Protein AF-A0A4S4FSI2-F1 (afdb_monomer)

Organism: NCBI:txid2565933

Mean predicted aligned error: 11.33 Å

Secondary structure (DSSP, 8-state):
------HHHHHHHHHHHHHHHHHHSHHHHHHHHHHTT-SEEEEEEETT-TTHHHHHHHHHHTTEEEEEEEEEEEEEE-TTS-EEEEEEEEEEEEE--GGGHHHHHHTTTGGGS--

Sequence (115 aa):
MGLFKSPEERDAAQSRKAEA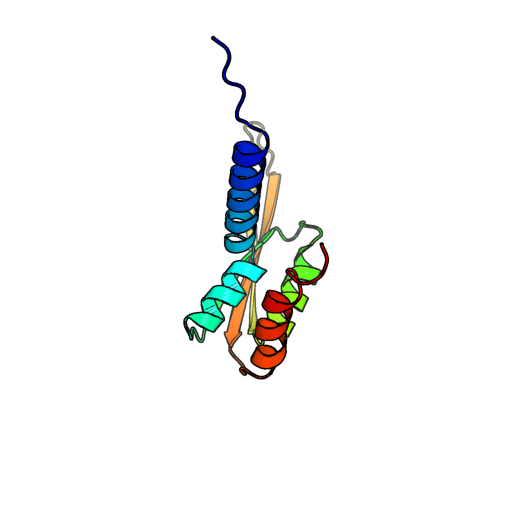RWAASPIGKATAAAREGRRLLELEFDRDAKDDAADLESIEALGWRVEFASYYFVPNHQSDNSISGATRARYLFRWTSGTGSKLAVETVTDVSSTI

Foldseek 3Di:
DDDDDDPVRVVVVVVVVVVVVCCVDLLVVLLVCVVVVHFKDKDKDFPPDPCVVVSQVSSVLQQKDFPDKDKDWDWDDDPPPDTDTTIMMMTMIGRHDCPSVVVVVVVVPPPPPDD

Radius of gyration: 18.97 Å; Cα contacts (8 Å, |Δi|>4): 133; chains: 1; bounding box: 41×58×48 Å

Nearest PDB structures (foldseek):
  2z7c-assembly1_A  TM=6.321E-01  e=1.014E-02  Pyrococcus horikoshii
  2q3v-assembly1_B  TM=6.102E-01  e=4.593E-02  Arabidopsis thaliana
  8umr-assembly1_B  TM=3.835E-01  e=3.516E-01  synthetic construct
  9ftj-assembly1_A  TM=5.519E-01  e=2.211E+00  Desulfofustis sp. PB-SRB1
  7koo-assembly1_A  TM=4.401E-01  e=1.396E+00  Homo sapiens

Str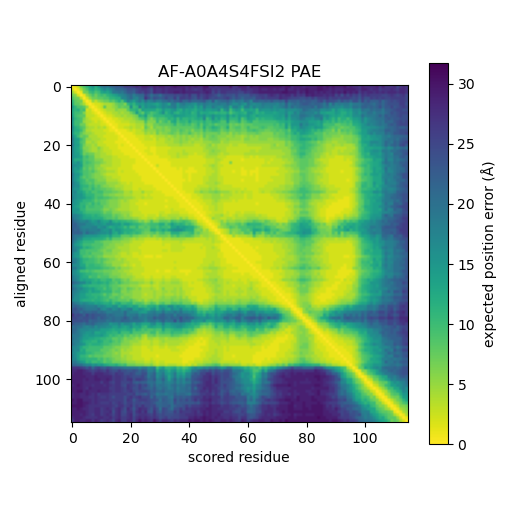ucture (mmCIF, N/CA/C/O backbone):
data_AF-A0A4S4FSI2-F1
#
_entry.id   AF-A0A4S4FSI2-F1
#
loop_
_atom_site.group_PDB
_atom_site.id
_atom_site.t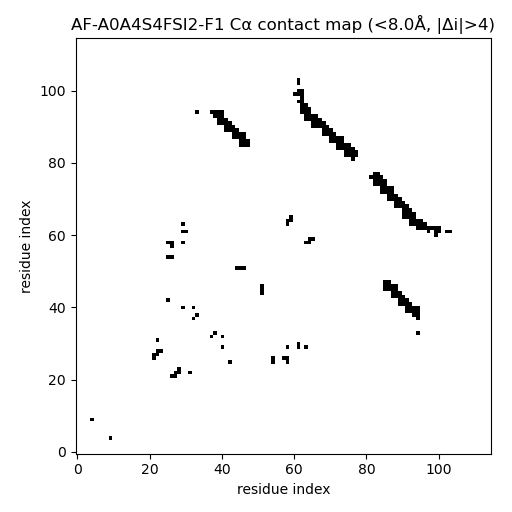ype_symbol
_atom_site.label_atom_id
_atom_site.label_alt_id
_atom_site.label_comp_id
_atom_site.label_asym_id
_atom_site.label_entity_id
_atom_site.label_seq_id
_atom_site.pdbx_PDB_ins_code
_atom_site.Cartn_x
_atom_site.Cartn_y
_atom_site.Cartn_z
_atom_site.occupancy
_atom_site.B_iso_or_equiv
_atom_site.auth_seq_id
_atom_site.auth_comp_id
_atom_site.auth_asym_id
_atom_site.auth_atom_id
_atom_site.pdbx_PDB_model_num
ATOM 1 N N . MET A 1 1 ? 2.682 44.870 -1.423 1.00 43.09 1 MET A N 1
ATOM 2 C CA . MET A 1 1 ? 2.033 44.609 -0.119 1.00 43.09 1 MET A CA 1
ATOM 3 C C . MET A 1 1 ? 2.140 43.114 0.135 1.00 43.09 1 MET A C 1
ATOM 5 O O . MET A 1 1 ? 1.567 42.347 -0.625 1.00 43.09 1 MET A O 1
ATOM 9 N N . GLY A 1 2 ? 3.030 42.715 1.046 1.00 52.41 2 GLY A N 1
ATOM 10 C CA . GLY A 1 2 ? 3.554 41.349 1.154 1.00 52.41 2 GLY A CA 1
ATOM 11 C C . GLY A 1 2 ? 2.523 40.310 1.595 1.00 52.41 2 GLY A C 1
ATOM 12 O O . GLY A 1 2 ? 1.811 40.509 2.574 1.00 52.41 2 GLY A O 1
ATOM 13 N N . LEU A 1 3 ? 2.499 39.192 0.865 1.00 61.88 3 LEU A N 1
ATOM 14 C CA . LEU A 1 3 ? 1.791 37.950 1.171 1.00 61.88 3 LEU A CA 1
ATOM 15 C C . LEU A 1 3 ? 2.377 37.307 2.443 1.00 61.88 3 LEU A C 1
ATOM 17 O O . LEU A 1 3 ? 3.241 36.434 2.370 1.00 61.88 3 LEU A O 1
ATOM 21 N N . PHE A 1 4 ? 1.902 37.696 3.620 1.00 63.28 4 PHE A N 1
ATOM 22 C CA . PHE A 1 4 ? 2.126 36.912 4.833 1.00 63.28 4 PHE A CA 1
ATOM 23 C C . PHE A 1 4 ? 0.791 36.332 5.280 1.00 63.28 4 PHE A C 1
ATOM 25 O O . PHE A 1 4 ? -0.020 37.014 5.890 1.00 63.28 4 PHE A O 1
ATOM 32 N N . LYS A 1 5 ? 0.567 35.057 4.936 1.00 65.69 5 LYS A N 1
ATOM 33 C CA . LYS A 1 5 ? -0.524 34.253 5.505 1.00 65.69 5 LYS A CA 1
ATOM 34 C C . LYS A 1 5 ? -0.442 34.309 7.028 1.00 65.69 5 LYS A C 1
ATOM 36 O O . LYS A 1 5 ? 0.669 34.151 7.553 1.00 65.69 5 LYS A O 1
ATOM 41 N N . SER A 1 6 ? -1.580 34.505 7.690 1.00 70.38 6 SER A N 1
ATOM 42 C CA . SER A 1 6 ? -1.685 34.442 9.150 1.00 70.38 6 SER A CA 1
ATOM 43 C C . SER A 1 6 ? -1.218 33.067 9.672 1.00 70.38 6 SER A C 1
ATOM 45 O O . SER A 1 6 ? -1.234 32.094 8.910 1.00 70.38 6 SER A O 1
ATOM 47 N N . PRO A 1 7 ? -0.753 32.957 10.931 1.00 73.06 7 PRO A N 1
ATOM 48 C CA . PRO A 1 7 ? -0.348 31.675 11.518 1.00 73.06 7 PRO A CA 1
ATOM 49 C C . PRO A 1 7 ? -1.431 30.596 11.368 1.00 73.06 7 PRO A C 1
ATOM 51 O O . PRO A 1 7 ? -1.156 29.516 10.859 1.00 73.06 7 PRO A O 1
ATOM 54 N N . GLU A 1 8 ? -2.685 30.960 11.631 1.00 72.38 8 GLU A N 1
ATOM 55 C CA . GLU A 1 8 ? -3.852 30.078 11.527 1.00 72.38 8 GLU A CA 1
ATOM 56 C C . GLU A 1 8 ? -4.093 29.560 10.093 1.00 72.38 8 GLU A C 1
ATOM 58 O O . GLU A 1 8 ? -4.342 28.373 9.871 1.00 72.38 8 GLU A O 1
ATOM 63 N N . GLU A 1 9 ? -3.920 30.408 9.072 1.00 70.56 9 GLU A N 1
ATOM 64 C CA . GLU A 1 9 ? -4.000 29.981 7.667 1.00 70.56 9 GLU A CA 1
ATOM 65 C C . GLU A 1 9 ? -2.836 29.070 7.247 1.00 70.56 9 GLU A C 1
ATOM 67 O O . GLU A 1 9 ? -2.988 28.249 6.332 1.00 70.56 9 GLU A O 1
ATOM 72 N N . ARG A 1 10 ? -1.660 29.214 7.872 1.00 70.50 10 ARG A N 1
ATOM 73 C CA . ARG A 1 10 ? -0.506 28.333 7.631 1.00 70.50 10 ARG A CA 1
ATOM 74 C C . ARG A 1 10 ? -0.736 26.964 8.260 1.00 70.50 10 ARG A C 1
ATOM 76 O O . ARG A 1 10 ? -0.524 25.968 7.568 1.00 70.50 10 ARG A O 1
ATOM 83 N N . ASP A 1 11 ? -1.260 26.919 9.478 1.00 71.50 11 ASP A N 1
ATOM 84 C CA . ASP A 1 11 ? -1.569 25.679 10.195 1.00 71.50 11 ASP A CA 1
ATOM 85 C C . ASP A 1 11 ? -2.684 24.885 9.499 1.00 71.50 11 ASP A C 1
ATOM 87 O O . ASP A 1 11 ? -2.547 23.683 9.243 1.00 71.50 11 ASP A O 1
ATOM 91 N N . ALA A 1 12 ? -3.745 25.562 9.049 1.00 71.38 12 ALA A N 1
ATOM 92 C CA . ALA A 1 12 ? -4.809 24.934 8.264 1.00 71.38 12 ALA A CA 1
ATOM 93 C C . ALA A 1 12 ? -4.316 24.432 6.892 1.00 71.38 12 ALA A C 1
ATOM 95 O O . ALA A 1 12 ? -4.810 23.438 6.352 1.00 71.38 12 ALA A O 1
ATOM 96 N N . ALA A 1 13 ? -3.352 25.119 6.270 1.00 73.00 13 ALA A N 1
ATOM 97 C CA . ALA A 1 13 ? -2.749 24.664 5.017 1.00 73.00 13 ALA A CA 1
ATOM 98 C C . ALA A 1 13 ? -1.803 23.471 5.225 1.00 73.00 13 ALA A C 1
ATOM 100 O O . ALA A 1 13 ? -1.759 22.573 4.383 1.00 73.00 13 ALA A O 1
ATOM 101 N N . GLN A 1 14 ? -1.057 23.448 6.329 1.00 75.50 14 GLN A N 1
ATOM 102 C CA . GLN A 1 14 ? -0.156 22.354 6.677 1.00 75.50 14 GLN A CA 1
ATOM 103 C C . GLN A 1 14 ? -0.931 21.086 7.035 1.00 75.50 14 GLN A C 1
ATOM 105 O O . GLN A 1 14 ? -0.592 20.016 6.534 1.00 75.50 14 GLN A O 1
ATOM 110 N N . SER A 1 15 ? -2.023 21.222 7.786 1.00 75.56 15 SER A N 1
ATOM 111 C CA . SER A 1 15 ? -2.910 20.109 8.140 1.00 75.56 15 SER A CA 1
ATOM 112 C C . SER A 1 15 ? -3.517 19.455 6.898 1.00 75.56 15 SER A C 1
ATOM 114 O O . SER A 1 15 ? -3.401 18.247 6.714 1.00 75.56 15 SER A O 1
ATOM 116 N N . ARG A 1 16 ? -4.035 20.257 5.956 1.00 75.88 16 ARG A N 1
ATOM 117 C CA . ARG A 1 16 ? -4.557 19.746 4.673 1.00 75.88 16 ARG A CA 1
ATOM 118 C C . ARG A 1 16 ? -3.498 19.025 3.840 1.00 75.88 16 ARG A C 1
ATOM 120 O O . ARG A 1 16 ? -3.788 18.018 3.202 1.00 75.88 16 ARG A O 1
ATOM 127 N N . LYS A 1 17 ? -2.257 19.522 3.835 1.00 81.38 17 LYS A N 1
ATOM 128 C CA . LYS A 1 17 ? -1.143 18.848 3.149 1.00 81.38 17 LYS A CA 1
ATOM 129 C C . LYS A 1 17 ? -0.769 17.531 3.822 1.00 81.38 17 LYS A C 1
ATOM 131 O O . LYS A 1 17 ? -0.465 16.573 3.117 1.00 81.38 17 LYS A O 1
ATOM 136 N N . ALA A 1 18 ? -0.770 17.490 5.152 1.00 81.00 18 ALA A N 1
ATOM 137 C CA . ALA A 1 18 ? -0.488 16.279 5.911 1.00 81.00 18 ALA A CA 1
ATOM 138 C C . ALA A 1 18 ? -1.559 15.212 5.659 1.00 81.00 18 ALA A C 1
ATOM 140 O O . ALA A 1 18 ? -1.217 14.071 5.366 1.00 81.00 18 ALA A O 1
ATOM 141 N N . GLU A 1 19 ? -2.834 15.602 5.659 1.00 79.31 19 GLU A N 1
ATOM 142 C CA . GLU A 1 19 ? -3.954 14.713 5.349 1.00 79.31 19 GLU A CA 1
ATOM 143 C C . GLU A 1 19 ? -3.882 14.188 3.912 1.00 79.31 19 GLU A C 1
ATOM 145 O O . GLU A 1 19 ? -3.963 12.983 3.693 1.00 79.31 19 GLU A O 1
ATOM 150 N N . ALA A 1 20 ? -3.633 15.059 2.928 1.00 84.62 20 ALA A N 1
ATOM 151 C CA . ALA A 1 20 ? -3.468 14.639 1.538 1.00 84.62 20 ALA A CA 1
ATOM 152 C C . ALA A 1 20 ? -2.278 13.681 1.362 1.00 84.62 20 ALA A C 1
ATOM 154 O O . ALA A 1 20 ? -2.366 12.699 0.624 1.00 84.62 20 ALA A O 1
ATOM 155 N N . ARG A 1 21 ? -1.168 13.937 2.066 1.00 86.25 21 ARG A N 1
ATOM 156 C CA . ARG A 1 21 ? 0.004 13.054 2.066 1.00 86.25 21 ARG A CA 1
ATOM 157 C C . ARG A 1 21 ? -0.315 11.706 2.708 1.00 86.25 21 ARG A C 1
ATOM 159 O O . ARG A 1 21 ? 0.083 10.680 2.165 1.00 86.25 21 ARG A O 1
ATOM 166 N N . TRP A 1 22 ? -1.040 11.700 3.824 1.00 87.81 22 TRP A N 1
ATOM 167 C CA . TRP A 1 22 ? -1.479 10.473 4.479 1.00 87.81 22 TRP A CA 1
ATOM 168 C C . TRP A 1 22 ? -2.439 9.680 3.589 1.00 87.81 22 TRP A C 1
ATOM 170 O O . TRP A 1 22 ? -2.223 8.490 3.383 1.00 87.81 22 TRP A O 1
ATOM 180 N N . ALA A 1 23 ? -3.425 10.327 2.969 1.00 86.56 23 ALA A N 1
ATOM 181 C CA . ALA A 1 23 ? -4.360 9.681 2.049 1.00 86.56 23 ALA A CA 1
ATOM 182 C C . ALA A 1 23 ? -3.656 9.066 0.825 1.00 86.56 23 ALA A C 1
ATOM 184 O O . ALA A 1 23 ? -4.082 8.031 0.316 1.00 86.56 23 ALA A O 1
ATOM 185 N N . ALA A 1 24 ? -2.556 9.674 0.368 1.00 88.00 24 ALA A N 1
ATOM 186 C CA . ALA A 1 24 ? -1.729 9.144 -0.713 1.00 88.00 24 ALA A CA 1
ATOM 187 C C . ALA A 1 24 ? -0.771 8.015 -0.281 1.00 88.00 24 ALA A C 1
ATOM 189 O O . ALA A 1 24 ? -0.253 7.306 -1.150 1.00 88.00 24 ALA A O 1
ATOM 190 N N . SER A 1 25 ? -0.535 7.841 1.024 1.00 90.12 25 SER A N 1
ATOM 191 C CA . SER A 1 25 ? 0.344 6.795 1.560 1.00 90.12 25 SER A CA 1
ATOM 192 C C . SER A 1 25 ? -0.236 5.387 1.349 1.00 90.12 25 SER A C 1
ATOM 194 O O . SER A 1 25 ? -1.456 5.240 1.203 1.00 90.12 25 SER A O 1
ATOM 196 N N . PRO A 1 26 ? 0.601 4.333 1.363 1.00 91.44 26 PRO A N 1
ATOM 197 C CA . PRO A 1 26 ? 0.131 2.949 1.285 1.00 91.44 26 PRO A CA 1
ATOM 198 C C . PRO A 1 26 ? -0.909 2.611 2.365 1.00 91.44 26 PRO A C 1
ATOM 200 O O . PRO A 1 26 ? -1.961 2.046 2.060 1.00 91.44 26 PRO A O 1
ATOM 203 N N . ILE A 1 27 ? -0.671 3.051 3.604 1.00 90.94 27 ILE A N 1
ATOM 204 C CA . ILE A 1 27 ? -1.569 2.840 4.749 1.00 90.94 27 ILE A CA 1
ATOM 205 C C . ILE A 1 27 ? -2.901 3.576 4.557 1.00 90.94 27 ILE A C 1
ATOM 207 O O . ILE A 1 27 ? -3.970 3.002 4.783 1.00 90.94 27 ILE A O 1
ATOM 211 N N . GLY A 1 28 ? -2.863 4.833 4.105 1.00 90.81 28 GLY A N 1
ATOM 212 C CA . GLY A 1 28 ? -4.070 5.619 3.829 1.00 90.81 28 GLY A CA 1
ATOM 213 C C . GLY A 1 28 ? -4.934 4.977 2.744 1.00 90.81 28 GLY A C 1
ATOM 214 O O . GLY A 1 28 ? -6.142 4.810 2.929 1.00 90.81 28 GLY A O 1
ATOM 215 N N . LYS A 1 29 ? -4.308 4.510 1.657 1.00 93.44 29 LYS A N 1
ATOM 216 C CA . LYS A 1 29 ? -4.985 3.765 0.583 1.00 93.44 29 LYS A CA 1
ATOM 217 C C . LYS A 1 29 ? -5.592 2.454 1.082 1.00 93.44 29 LYS A C 1
ATOM 219 O O . LYS A 1 29 ? -6.740 2.162 0.755 1.00 93.44 29 LYS A O 1
ATOM 224 N N . ALA A 1 30 ? -4.865 1.689 1.897 1.00 92.56 30 ALA A N 1
ATOM 225 C CA . ALA A 1 30 ? -5.362 0.442 2.476 1.00 92.56 30 ALA A CA 1
ATOM 226 C C . ALA A 1 30 ? -6.541 0.666 3.436 1.00 92.56 30 ALA A C 1
ATOM 228 O O . ALA A 1 30 ? -7.518 -0.087 3.416 1.00 92.56 30 ALA A O 1
ATOM 229 N N . THR A 1 31 ? -6.483 1.736 4.231 1.00 91.31 31 THR A N 1
ATOM 230 C CA . THR A 1 31 ? -7.565 2.143 5.136 1.00 91.31 31 THR A CA 1
ATOM 231 C C . THR A 1 31 ? -8.810 2.558 4.355 1.00 91.31 31 THR A C 1
ATOM 233 O O . THR A 1 31 ? -9.914 2.106 4.663 1.00 91.31 31 THR A O 1
ATOM 236 N N . ALA A 1 32 ? -8.648 3.384 3.318 1.00 90.88 32 ALA A N 1
ATOM 237 C CA . ALA A 1 32 ? -9.746 3.806 2.453 1.00 90.88 32 ALA A CA 1
ATOM 238 C C . ALA A 1 32 ? -10.384 2.610 1.728 1.00 90.88 32 ALA A C 1
ATOM 240 O O . ALA A 1 32 ? -11.600 2.445 1.777 1.00 90.88 32 ALA A O 1
ATOM 241 N N . ALA A 1 33 ? -9.575 1.715 1.153 1.00 91.94 33 ALA A N 1
ATOM 242 C CA . ALA A 1 33 ? -10.058 0.512 0.481 1.00 91.94 33 ALA A CA 1
ATOM 243 C C . ALA A 1 33 ? -10.877 -0.398 1.413 1.00 91.94 33 ALA A C 1
ATOM 245 O O . ALA A 1 33 ? -11.907 -0.932 0.999 1.00 91.94 33 ALA A O 1
ATOM 246 N N . ALA A 1 34 ? -10.457 -0.544 2.674 1.00 88.25 34 ALA A N 1
ATOM 247 C CA . ALA A 1 34 ? -11.197 -1.322 3.664 1.00 88.25 34 ALA A CA 1
ATOM 248 C C . ALA A 1 34 ? -12.536 -0.653 4.021 1.00 88.25 34 ALA A C 1
ATOM 250 O O . ALA A 1 34 ? -13.562 -1.331 4.081 1.00 88.25 34 ALA A O 1
ATOM 251 N N . ARG A 1 35 ? -12.549 0.678 4.195 1.00 87.75 35 ARG A N 1
ATOM 252 C CA . ARG A 1 35 ? -13.772 1.468 4.445 1.00 87.75 35 ARG A CA 1
ATOM 253 C C . ARG A 1 35 ? -14.759 1.410 3.280 1.00 87.75 35 ARG A C 1
ATOM 255 O O . ARG A 1 35 ? -15.961 1.345 3.505 1.00 87.75 35 ARG A O 1
ATOM 262 N N . GLU A 1 36 ? -14.256 1.384 2.051 1.00 90.06 36 GLU A N 1
ATOM 263 C CA . GLU A 1 36 ? -15.053 1.205 0.831 1.00 90.06 36 GLU A CA 1
ATOM 264 C C . GLU A 1 36 ? -15.564 -0.236 0.647 1.00 90.06 36 GLU A C 1
ATOM 266 O O . GLU A 1 36 ? -16.315 -0.514 -0.286 1.00 90.06 36 GLU A O 1
ATOM 271 N N . GLY A 1 37 ? -15.163 -1.177 1.510 1.00 87.75 37 GLY A N 1
ATOM 272 C CA . GLY A 1 37 ? -15.571 -2.578 1.423 1.00 87.75 37 GLY A CA 1
ATOM 273 C C . GLY A 1 37 ? -14.898 -3.352 0.288 1.00 87.75 37 GLY A C 1
ATOM 274 O O . GLY A 1 37 ? -15.400 -4.406 -0.121 1.00 87.75 37 GLY A O 1
ATOM 275 N N . ARG A 1 38 ? -13.762 -2.865 -0.232 1.00 90.88 38 ARG A N 1
ATOM 276 C CA . ARG A 1 38 ? -12.999 -3.577 -1.263 1.00 90.88 38 ARG A CA 1
ATOM 277 C C . ARG A 1 38 ? -12.472 -4.900 -0.716 1.00 90.88 38 ARG A C 1
ATOM 279 O O . ARG A 1 38 ? -12.094 -5.020 0.446 1.00 90.88 38 ARG A O 1
ATOM 286 N N . ARG A 1 39 ? -12.424 -5.910 -1.586 1.00 92.06 39 ARG A N 1
ATOM 287 C CA . ARG A 1 39 ? -11.884 -7.240 -1.254 1.00 92.06 39 ARG A CA 1
ATOM 288 C C . ARG A 1 39 ? -10.455 -7.455 -1.720 1.00 92.06 39 ARG A C 1
ATOM 290 O O . ARG A 1 39 ? -9.781 -8.320 -1.170 1.00 92.06 39 ARG A O 1
ATOM 297 N N . LEU A 1 40 ? -10.021 -6.666 -2.696 1.00 94.25 40 LEU A N 1
ATOM 298 C CA . LEU A 1 40 ? -8.689 -6.701 -3.274 1.00 94.25 40 LEU A CA 1
ATOM 299 C C . LEU A 1 40 ? -8.109 -5.288 -3.282 1.00 94.25 40 LEU A C 1
ATOM 301 O O . LEU A 1 40 ? -8.834 -4.314 -3.505 1.00 94.25 40 LEU A O 1
ATOM 305 N N . LEU A 1 41 ? -6.808 -5.202 -3.043 1.00 95.06 41 LEU A N 1
ATOM 306 C CA . LEU A 1 41 ? -6.038 -3.968 -3.052 1.00 95.06 41 LEU A CA 1
ATOM 307 C C . LEU A 1 41 ? -4.689 -4.243 -3.709 1.00 95.06 41 LEU A C 1
ATOM 309 O O . LEU A 1 41 ? -3.969 -5.132 -3.275 1.00 95.06 41 LEU A O 1
ATOM 313 N N . GLU A 1 42 ? -4.339 -3.467 -4.727 1.00 95.81 42 GLU A N 1
ATOM 314 C CA . GLU A 1 42 ? -3.009 -3.499 -5.333 1.00 95.81 42 GLU A CA 1
ATOM 315 C C . GLU A 1 42 ? -2.228 -2.263 -4.888 1.00 95.81 42 GLU A C 1
ATOM 317 O O . GLU A 1 42 ? -2.742 -1.142 -4.957 1.00 95.81 42 GLU A O 1
ATOM 322 N N . LEU A 1 43 ? -0.999 -2.467 -4.416 1.00 94.50 43 LEU 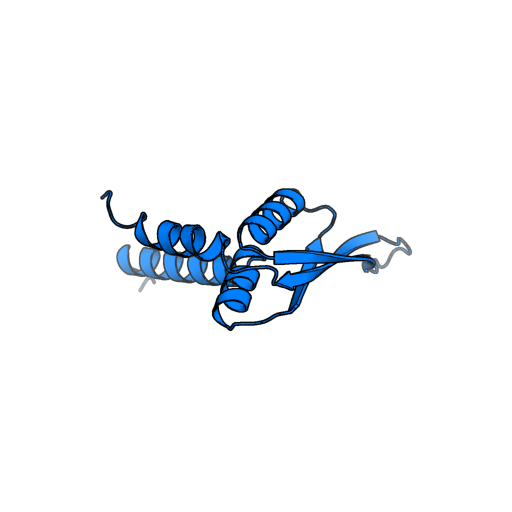A N 1
ATOM 323 C CA . LEU A 1 43 ? -0.080 -1.395 -4.049 1.00 94.50 43 LEU A CA 1
ATOM 324 C C . LEU A 1 43 ? 1.298 -1.650 -4.643 1.00 94.50 43 LEU A C 1
ATOM 326 O O . LEU A 1 43 ? 1.729 -2.789 -4.818 1.00 94.50 43 LEU A O 1
ATOM 330 N N . GLU A 1 44 ? 1.992 -0.556 -4.921 1.00 92.81 44 GLU A N 1
ATOM 331 C CA . GLU A 1 44 ? 3.329 -0.560 -5.490 1.00 92.81 44 GLU A CA 1
ATOM 332 C C . GLU A 1 44 ? 4.281 0.202 -4.576 1.00 92.81 44 GLU A C 1
ATOM 334 O O . GLU A 1 44 ? 3.946 1.283 -4.087 1.00 92.81 44 GLU A O 1
ATOM 339 N N . PHE A 1 45 ? 5.456 -0.377 -4.370 1.00 89.31 45 PHE A N 1
ATOM 340 C CA . PHE A 1 45 ? 6.496 0.111 -3.483 1.00 89.31 45 PHE A CA 1
ATOM 341 C C . PHE A 1 45 ? 7.820 0.222 -4.237 1.00 89.31 45 PHE A C 1
ATOM 343 O O . PHE A 1 45 ? 8.100 -0.528 -5.179 1.00 89.31 45 PHE A O 1
ATOM 350 N N . ASP A 1 46 ? 8.631 1.186 -3.821 1.00 87.00 46 ASP A N 1
ATOM 351 C CA . ASP A 1 46 ? 10.038 1.256 -4.194 1.00 87.00 46 ASP A CA 1
ATOM 352 C C . ASP A 1 46 ? 10.795 0.234 -3.359 1.00 87.00 46 ASP A C 1
ATOM 354 O O . ASP A 1 46 ? 10.945 0.450 -2.169 1.00 87.00 46 ASP A O 1
ATOM 358 N N . ARG A 1 47 ? 11.321 -0.843 -3.957 1.00 78.44 47 ARG A N 1
ATOM 359 C CA . ARG A 1 47 ? 11.934 -1.938 -3.183 1.00 78.44 47 ARG A CA 1
ATOM 360 C C . ARG A 1 47 ? 13.087 -1.479 -2.284 1.00 78.44 47 ARG A C 1
ATOM 362 O O . ARG A 1 47 ? 13.374 -2.114 -1.272 1.00 78.44 47 ARG A O 1
ATOM 369 N N . ASP A 1 48 ? 13.755 -0.408 -2.690 1.00 71.81 48 ASP A N 1
ATOM 370 C CA . ASP A 1 48 ? 14.892 0.180 -1.988 1.00 71.81 48 ASP A CA 1
ATOM 371 C C . ASP A 1 48 ? 14.469 1.260 -0.971 1.00 71.81 48 ASP A C 1
ATOM 373 O O . ASP A 1 48 ? 15.321 1.877 -0.324 1.00 71.81 48 ASP A O 1
ATOM 377 N N . ALA A 1 49 ? 13.166 1.516 -0.811 1.00 75.44 49 ALA A N 1
ATOM 378 C CA . ALA A 1 49 ? 12.664 2.426 0.202 1.00 75.44 49 ALA A CA 1
ATOM 379 C C . ALA A 1 49 ? 12.752 1.784 1.591 1.00 75.44 49 ALA A C 1
ATOM 381 O O . ALA A 1 49 ? 12.434 0.618 1.819 1.00 75.44 49 ALA A O 1
ATOM 382 N N . LYS A 1 50 ? 13.203 2.590 2.552 1.00 70.06 50 LYS A N 1
ATOM 383 C CA . LYS A 1 50 ? 13.506 2.148 3.917 1.00 70.06 50 LYS A CA 1
ATOM 384 C C . LYS A 1 50 ? 12.269 1.685 4.698 1.00 70.06 50 LYS A C 1
ATOM 386 O O . LYS A 1 50 ? 12.408 0.903 5.635 1.00 70.06 50 LYS A O 1
ATOM 391 N N . ASP A 1 51 ? 11.091 2.158 4.303 1.00 78.19 51 ASP A N 1
ATOM 392 C CA . ASP A 1 51 ? 9.864 2.049 5.095 1.00 78.19 51 ASP A CA 1
ATOM 393 C C . ASP A 1 51 ? 8.906 0.952 4.588 1.00 78.19 51 ASP A C 1
ATOM 395 O O . ASP A 1 51 ? 7.894 0.681 5.231 1.00 78.19 51 ASP A O 1
ATOM 399 N N . ASP A 1 52 ? 9.252 0.250 3.501 1.00 79.56 52 ASP A N 1
ATOM 400 C CA . ASP A 1 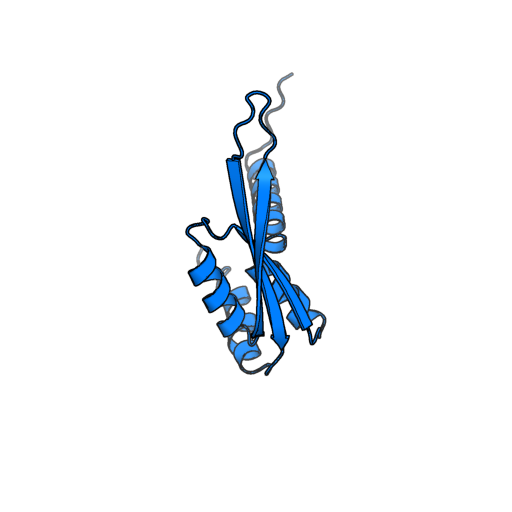52 ? 8.411 -0.783 2.879 1.00 79.56 52 ASP A CA 1
ATOM 401 C C . ASP A 1 52 ? 7.948 -1.853 3.875 1.00 79.56 52 ASP A C 1
ATOM 403 O O . ASP A 1 52 ? 6.772 -2.199 3.932 1.00 79.56 52 ASP A O 1
ATOM 407 N N . ALA A 1 53 ? 8.865 -2.382 4.691 1.00 83.88 53 ALA A N 1
ATOM 408 C CA . ALA A 1 53 ? 8.536 -3.443 5.641 1.00 83.88 53 ALA A CA 1
ATOM 409 C C . ALA A 1 53 ? 7.548 -2.974 6.724 1.00 83.88 53 ALA A C 1
ATOM 411 O O . ALA A 1 53 ? 6.640 -3.722 7.086 1.00 83.88 53 ALA A O 1
ATOM 412 N N . ALA A 1 54 ? 7.700 -1.735 7.201 1.00 87.44 54 ALA A N 1
ATOM 413 C CA . ALA A 1 54 ? 6.825 -1.152 8.215 1.00 87.44 54 ALA A CA 1
ATOM 414 C C . ALA A 1 54 ? 5.430 -0.841 7.648 1.00 87.44 54 ALA A C 1
ATOM 416 O O . ALA A 1 54 ? 4.417 -1.063 8.317 1.00 87.44 54 ALA A O 1
ATOM 417 N N . ASP A 1 55 ? 5.366 -0.379 6.397 1.00 89.81 55 ASP A N 1
ATOM 418 C CA . ASP A 1 55 ? 4.101 -0.157 5.699 1.00 89.81 55 ASP A CA 1
ATOM 419 C C . ASP A 1 55 ? 3.362 -1.478 5.457 1.00 89.81 55 ASP A C 1
ATOM 421 O O . ASP A 1 55 ? 2.157 -1.557 5.700 1.00 89.81 55 ASP A O 1
ATOM 425 N N . LEU A 1 56 ? 4.068 -2.532 5.032 1.00 90.25 56 LEU A N 1
ATOM 426 C CA . LEU A 1 56 ? 3.486 -3.864 4.848 1.00 90.25 56 LEU A CA 1
ATOM 427 C C . LEU A 1 56 ? 2.916 -4.417 6.160 1.00 90.25 56 LEU A C 1
ATOM 429 O O . LEU A 1 56 ? 1.768 -4.857 6.179 1.00 90.25 56 LEU A O 1
ATOM 433 N N . GLU A 1 57 ? 3.671 -4.343 7.259 1.00 89.75 57 GLU A N 1
ATOM 434 C CA . GLU A 1 57 ? 3.201 -4.763 8.586 1.00 89.75 57 GLU A CA 1
ATOM 435 C C . GLU A 1 57 ? 1.953 -3.979 9.018 1.00 89.75 57 GLU A C 1
ATOM 437 O O . GLU A 1 57 ? 0.960 -4.563 9.458 1.00 89.75 57 GLU A O 1
ATOM 442 N N . SER A 1 58 ? 1.960 -2.659 8.818 1.00 90.19 58 SER A N 1
ATOM 443 C CA . SER A 1 58 ? 0.820 -1.794 9.134 1.00 90.19 58 SER A CA 1
ATOM 444 C C . SER A 1 58 ? -0.416 -2.142 8.298 1.00 90.19 58 SER A C 1
ATOM 446 O O . SER A 1 58 ? -1.533 -2.177 8.815 1.00 90.19 58 SER A O 1
ATOM 448 N N . ILE A 1 59 ? -0.237 -2.439 7.008 1.00 91.50 59 ILE A N 1
ATOM 449 C CA . ILE A 1 59 ? -1.315 -2.879 6.114 1.00 91.50 59 ILE A CA 1
ATOM 450 C C . ILE A 1 59 ? -1.878 -4.228 6.573 1.00 91.50 59 ILE A C 1
ATOM 452 O O . ILE A 1 59 ? -3.098 -4.411 6.588 1.00 91.50 59 ILE A O 1
ATOM 456 N N . GLU A 1 60 ? -1.026 -5.159 7.000 1.00 90.06 60 GLU A N 1
ATOM 457 C CA . GLU A 1 60 ? -1.485 -6.439 7.534 1.00 90.06 60 GLU A CA 1
ATOM 458 C C . GLU A 1 60 ? -2.251 -6.297 8.851 1.00 90.06 60 GLU A C 1
ATOM 460 O O . GLU A 1 60 ? -3.283 -6.950 9.039 1.00 90.06 60 GLU A O 1
ATOM 465 N N . ALA A 1 61 ? -1.812 -5.395 9.732 1.00 90.06 61 ALA A N 1
ATOM 466 C CA . ALA A 1 61 ? -2.511 -5.071 10.973 1.00 90.06 61 ALA A CA 1
ATOM 467 C C . ALA A 1 61 ? -3.923 -4.500 10.727 1.00 90.06 61 ALA A C 1
ATOM 469 O O . ALA A 1 61 ? -4.830 -4.727 11.531 1.00 90.06 61 ALA A O 1
ATOM 470 N N . LEU A 1 62 ? -4.150 -3.828 9.589 1.00 88.81 62 LEU A N 1
ATOM 471 C CA . LEU A 1 62 ? -5.485 -3.376 9.176 1.00 88.81 62 LEU A CA 1
ATOM 472 C C . LEU A 1 62 ? -6.425 -4.530 8.781 1.00 88.81 62 LEU A C 1
ATOM 474 O O . LEU A 1 62 ? -7.634 -4.316 8.734 1.00 88.81 62 LEU A O 1
ATOM 478 N N . GLY A 1 63 ? -5.912 -5.737 8.515 1.00 90.50 63 GLY A N 1
ATOM 479 C CA . GLY A 1 63 ? -6.702 -6.913 8.112 1.00 90.50 63 GLY A CA 1
ATOM 480 C C . GLY A 1 63 ? -6.516 -7.347 6.653 1.00 90.50 63 GLY A C 1
ATOM 481 O O . GLY A 1 63 ? -7.189 -8.279 6.181 1.00 90.50 63 GLY A O 1
ATOM 482 N N . TRP A 1 64 ? -5.600 -6.700 5.934 1.00 93.94 64 TRP A N 1
ATOM 483 C CA . T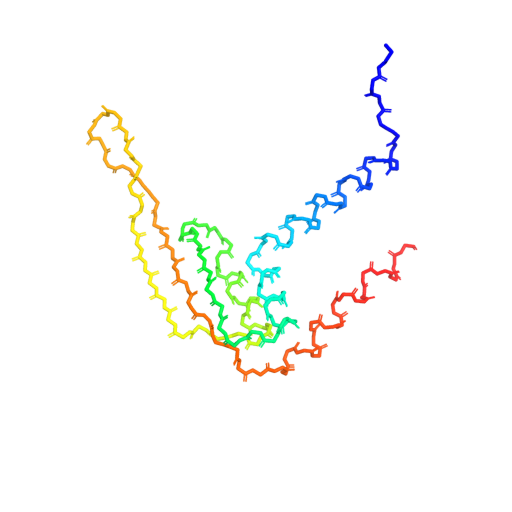RP A 1 64 ? -5.153 -7.131 4.614 1.00 93.94 64 TRP A CA 1
ATOM 484 C C . TRP A 1 64 ? -4.147 -8.279 4.734 1.00 93.94 64 TRP A C 1
ATOM 486 O O . TRP A 1 64 ? -3.420 -8.388 5.713 1.00 93.94 64 TRP A O 1
ATOM 496 N N . ARG A 1 65 ? -4.094 -9.168 3.745 1.00 93.88 65 ARG A N 1
ATOM 497 C CA . ARG A 1 65 ? -3.054 -10.199 3.643 1.00 93.88 65 ARG A CA 1
ATOM 498 C C . ARG A 1 65 ? -2.474 -10.199 2.251 1.00 93.88 65 ARG A C 1
ATOM 500 O O . ARG A 1 65 ? -3.238 -10.129 1.291 1.00 93.88 65 ARG A O 1
ATOM 507 N N . VAL A 1 66 ? -1.153 -10.290 2.149 1.00 93.50 66 VAL A N 1
ATOM 508 C CA . VAL A 1 66 ? -0.486 -10.443 0.857 1.00 93.50 66 VAL A CA 1
ATOM 509 C C . VAL A 1 66 ? -0.906 -11.779 0.249 1.00 93.50 66 VAL A C 1
ATOM 511 O O . VAL A 1 66 ? -0.728 -12.833 0.855 1.00 93.50 66 VAL A O 1
ATOM 514 N N . GLU A 1 67 ? -1.479 -11.728 -0.947 1.00 93.81 67 GLU A N 1
ATOM 515 C CA . GLU A 1 67 ? -1.816 -12.910 -1.743 1.00 93.81 67 GLU A CA 1
ATOM 516 C C . GLU A 1 67 ? -0.776 -13.138 -2.840 1.00 93.81 67 GLU A C 1
ATOM 518 O O . GLU A 1 67 ? -0.427 -14.275 -3.152 1.00 93.81 67 GLU A O 1
ATOM 523 N N . PHE A 1 68 ? -0.238 -12.054 -3.398 1.00 93.62 68 PHE A N 1
ATOM 524 C CA . PHE A 1 68 ? 0.760 -12.119 -4.451 1.00 93.62 68 PHE A CA 1
ATOM 525 C C . PHE A 1 68 ? 1.741 -10.951 -4.354 1.00 93.62 68 PHE A C 1
ATOM 527 O O . PHE A 1 68 ? 1.360 -9.834 -4.004 1.00 93.62 68 PHE A O 1
ATOM 534 N N . ALA A 1 69 ? 3.001 -11.218 -4.697 1.00 92.94 69 ALA A N 1
ATOM 535 C CA . ALA A 1 69 ? 4.053 -10.221 -4.810 1.00 92.94 69 ALA A CA 1
ATOM 536 C C . ALA A 1 69 ? 4.831 -10.448 -6.111 1.00 92.94 69 ALA A C 1
ATOM 538 O O . ALA A 1 69 ? 5.313 -11.556 -6.360 1.00 92.94 69 ALA A O 1
ATOM 539 N N . SER A 1 70 ? 4.982 -9.404 -6.922 1.00 92.62 70 SER A N 1
ATOM 540 C CA . SER A 1 70 ? 5.892 -9.395 -8.068 1.00 92.62 70 SER A CA 1
ATOM 541 C C . SER A 1 70 ? 6.893 -8.259 -7.965 1.00 92.62 70 SER A C 1
ATOM 543 O O . SER A 1 70 ? 6.672 -7.258 -7.286 1.00 92.62 70 SER A O 1
ATOM 545 N N . TYR A 1 71 ? 8.009 -8.427 -8.664 1.00 92.00 71 TYR A N 1
ATOM 546 C CA . TYR A 1 71 ? 9.067 -7.434 -8.744 1.00 92.00 71 TYR A CA 1
ATOM 547 C C . TYR A 1 71 ? 9.382 -7.185 -10.206 1.00 92.00 71 TYR A C 1
ATOM 549 O O . TYR A 1 71 ? 9.430 -8.124 -11.005 1.00 92.00 71 TYR A O 1
ATOM 557 N N . TYR A 1 72 ? 9.606 -5.929 -10.556 1.00 91.44 72 TYR A N 1
ATOM 558 C CA . TYR A 1 72 ? 10.051 -5.566 -11.889 1.00 91.44 72 TYR A CA 1
ATOM 559 C C . TYR A 1 72 ? 11.021 -4.395 -11.829 1.00 91.44 72 TYR A C 1
ATOM 561 O O . TYR A 1 72 ? 10.972 -3.552 -10.934 1.00 91.44 72 TYR A O 1
ATOM 569 N N . PHE A 1 73 ? 11.931 -4.369 -12.794 1.00 90.19 73 PHE A N 1
ATOM 570 C CA . PHE A 1 73 ? 12.926 -3.320 -12.922 1.00 90.19 73 PHE A CA 1
ATOM 571 C C . PHE A 1 73 ? 12.402 -2.227 -13.848 1.00 90.19 73 PHE A C 1
ATOM 573 O O . PHE A 1 73 ? 11.968 -2.512 -14.965 1.00 90.19 73 PHE A O 1
ATOM 580 N N . VAL A 1 74 ? 12.453 -0.980 -13.387 1.00 89.06 74 VAL A N 1
ATOM 581 C CA . VAL A 1 74 ? 12.135 0.194 -14.199 1.00 89.06 74 VAL A CA 1
ATOM 582 C C . VAL A 1 74 ? 13.452 0.840 -14.622 1.00 89.06 74 VAL A C 1
ATOM 584 O O . VAL A 1 74 ? 14.093 1.488 -13.788 1.00 89.06 74 VAL A O 1
ATOM 587 N N . PRO A 1 75 ? 13.884 0.663 -15.886 1.00 86.75 75 PRO A N 1
ATOM 588 C CA . PRO A 1 75 ? 15.102 1.286 -16.374 1.00 86.75 75 PRO A CA 1
ATOM 589 C C . PRO A 1 75 ? 14.920 2.803 -16.453 1.00 86.75 75 PRO A C 1
ATOM 591 O O . PRO A 1 75 ? 13.940 3.308 -16.999 1.00 86.75 75 PRO A O 1
ATOM 594 N N . ASN A 1 76 ? 15.899 3.528 -15.933 1.00 84.38 76 ASN A N 1
ATOM 595 C CA . ASN A 1 76 ? 16.085 4.943 -16.178 1.00 84.38 76 ASN A CA 1
ATOM 596 C C . ASN A 1 76 ? 17.082 5.087 -17.332 1.00 84.38 76 ASN A C 1
ATOM 598 O O . ASN A 1 76 ? 18.266 4.778 -17.187 1.00 84.38 76 ASN A O 1
ATOM 602 N N . HIS A 1 77 ? 16.597 5.514 -18.497 1.00 75.00 77 HIS A N 1
ATOM 603 C CA . HIS A 1 77 ? 17.463 5.736 -19.648 1.00 75.00 77 HIS A CA 1
ATOM 604 C C . HIS A 1 77 ? 18.327 6.976 -19.414 1.00 75.00 77 HIS A C 1
ATOM 606 O O . HIS A 1 77 ? 17.841 8.105 -19.483 1.00 75.00 77 HIS A O 1
ATOM 612 N N . GLN A 1 78 ? 19.618 6.757 -19.174 1.00 72.81 78 GLN A N 1
ATOM 613 C CA . GLN A 1 78 ? 20.626 7.807 -19.232 1.00 72.81 78 GLN A CA 1
ATOM 614 C C . GLN A 1 78 ? 21.275 7.832 -20.619 1.00 72.81 78 GLN A C 1
ATOM 616 O O . GLN A 1 78 ? 21.344 6.827 -21.328 1.00 72.81 78 GLN A O 1
ATOM 621 N N . SER A 1 79 ? 21.700 9.021 -21.046 1.00 72.38 79 SER A N 1
ATOM 622 C CA . SER A 1 79 ? 22.210 9.286 -22.398 1.00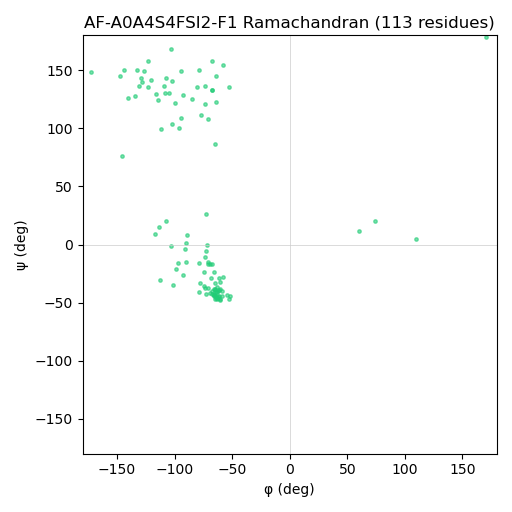 72.38 79 SER A CA 1
ATOM 623 C C . SER A 1 79 ? 23.600 8.700 -22.681 1.00 72.38 79 SER A C 1
ATOM 625 O O . SER A 1 79 ? 24.119 8.884 -23.776 1.00 72.38 79 SER A O 1
ATOM 627 N N . ASP A 1 80 ? 24.223 8.029 -21.714 1.00 76.62 80 ASP A N 1
ATOM 628 C CA . ASP A 1 80 ? 25.609 7.548 -21.744 1.00 76.62 80 ASP A CA 1
ATOM 629 C C . ASP A 1 80 ? 25.733 6.018 -21.901 1.00 76.62 80 ASP A C 1
ATOM 631 O O . ASP A 1 80 ? 26.775 5.443 -21.597 1.00 76.62 80 ASP A O 1
ATOM 635 N N . ASN A 1 81 ? 24.686 5.351 -22.403 1.00 69.19 81 ASN A N 1
ATOM 636 C CA . ASN A 1 81 ? 24.577 3.887 -22.511 1.00 69.19 81 ASN A CA 1
ATOM 637 C C . ASN A 1 81 ? 24.650 3.132 -21.167 1.00 69.19 81 ASN A C 1
ATOM 639 O O . ASN A 1 81 ? 24.740 1.902 -21.169 1.00 69.19 81 ASN A O 1
ATOM 643 N N . SER A 1 82 ? 24.570 3.819 -20.023 1.00 75.94 82 SER A N 1
ATOM 644 C CA . SER A 1 82 ? 24.396 3.160 -18.730 1.00 75.94 82 SER A CA 1
ATOM 645 C C . SER A 1 82 ? 22.925 2.780 -18.508 1.00 75.94 82 SER A C 1
ATOM 647 O O . SER A 1 82 ? 22.003 3.554 -18.779 1.00 75.94 82 SER A O 1
ATOM 649 N N . ILE A 1 83 ? 22.687 1.556 -18.022 1.00 73.44 83 ILE A N 1
ATOM 650 C CA . ILE A 1 83 ? 21.370 1.144 -17.525 1.00 73.44 83 ILE A CA 1
ATOM 651 C C . ILE A 1 83 ? 21.396 1.342 -16.014 1.00 73.44 83 ILE A C 1
ATOM 653 O O . ILE A 1 83 ? 21.949 0.527 -15.277 1.00 73.44 83 ILE A O 1
ATOM 657 N N . SER A 1 84 ? 20.804 2.440 -15.560 1.00 83.12 84 SER A N 1
ATOM 658 C CA . SER A 1 84 ? 20.406 2.616 -14.164 1.00 83.12 84 SER A CA 1
ATOM 659 C C . SER A 1 84 ? 18.898 2.405 -14.052 1.00 83.12 84 SER A C 1
ATOM 661 O O . SER A 1 84 ? 18.201 2.301 -15.059 1.00 83.12 84 SER A O 1
ATOM 663 N N . GLY A 1 85 ? 18.365 2.282 -12.843 1.00 82.81 85 GLY A N 1
ATOM 664 C CA . GLY A 1 85 ? 16.932 2.089 -12.647 1.00 82.81 85 GLY A CA 1
ATOM 665 C C . GLY A 1 85 ? 16.594 1.738 -11.211 1.00 82.81 85 GLY A C 1
ATOM 666 O O . GLY A 1 85 ? 17.482 1.633 -10.368 1.00 82.81 85 GLY A O 1
ATOM 667 N N . ALA A 1 86 ? 15.304 1.573 -10.950 1.00 87.62 86 ALA A N 1
ATOM 668 C CA . ALA A 1 86 ? 14.787 1.205 -9.638 1.00 87.62 86 ALA A CA 1
ATOM 669 C C . ALA A 1 86 ? 14.017 -0.112 -9.733 1.00 87.62 86 ALA A C 1
ATOM 671 O O . ALA A 1 86 ? 13.291 -0.350 -10.704 1.00 87.62 86 ALA A O 1
ATOM 672 N N . THR A 1 87 ? 14.152 -0.958 -8.714 1.00 90.00 87 THR A N 1
ATOM 673 C CA . THR A 1 87 ? 13.301 -2.143 -8.586 1.00 90.00 87 THR A CA 1
ATOM 674 C C . THR A 1 87 ? 12.010 -1.741 -7.886 1.00 90.00 87 THR A C 1
ATOM 676 O O . THR A 1 87 ? 12.029 -1.194 -6.786 1.00 90.00 87 THR A O 1
ATOM 679 N N . ARG A 1 88 ? 10.875 -2.026 -8.519 1.00 91.69 88 ARG A N 1
ATOM 680 C CA . ARG A 1 88 ? 9.545 -1.824 -7.944 1.00 91.69 88 ARG A CA 1
ATOM 681 C C . ARG A 1 88 ? 8.995 -3.160 -7.473 1.00 91.69 88 ARG A C 1
ATOM 683 O O . ARG A 1 88 ? 9.174 -4.179 -8.143 1.00 91.69 88 ARG A O 1
ATOM 690 N N . ALA A 1 89 ? 8.326 -3.147 -6.330 1.00 91.88 89 ALA A N 1
ATOM 691 C CA . ALA A 1 89 ? 7.582 -4.280 -5.808 1.00 91.88 89 ALA A CA 1
ATOM 692 C C . ALA A 1 89 ? 6.085 -3.993 -5.932 1.00 91.88 89 ALA A C 1
ATOM 694 O O . ALA A 1 89 ? 5.620 -2.930 -5.527 1.00 91.88 89 ALA A O 1
ATOM 695 N N . ARG A 1 90 ? 5.322 -4.932 -6.484 1.00 94.00 90 ARG A N 1
ATOM 696 C CA . ARG A 1 90 ? 3.866 -4.857 -6.580 1.00 94.00 90 ARG A CA 1
ATOM 697 C C . ARG A 1 90 ? 3.251 -5.951 -5.731 1.00 94.00 90 ARG A C 1
ATOM 699 O O . ARG A 1 90 ? 3.535 -7.128 -5.938 1.00 94.00 90 ARG A O 1
ATOM 706 N N . TYR A 1 91 ? 2.382 -5.553 -4.815 1.00 94.25 91 TYR A N 1
ATOM 707 C CA . TYR A 1 91 ? 1.693 -6.449 -3.901 1.00 94.25 91 TYR A CA 1
ATOM 708 C C . TYR A 1 91 ? 0.195 -6.407 -4.164 1.00 94.25 91 TYR A C 1
ATOM 710 O O . TYR A 1 91 ? -0.415 -5.337 -4.193 1.00 94.25 91 TYR A O 1
ATOM 718 N N . LEU A 1 92 ? -0.392 -7.588 -4.320 1.00 95.69 92 LEU A N 1
ATOM 719 C CA . LEU A 1 92 ? -1.830 -7.782 -4.295 1.00 95.69 92 LEU A CA 1
ATOM 720 C C . LEU A 1 92 ? -2.216 -8.288 -2.910 1.00 95.69 92 LEU A C 1
ATOM 722 O O . LEU A 1 92 ? -1.751 -9.339 -2.462 1.00 95.69 92 LEU A O 1
ATOM 726 N N . PHE A 1 93 ? -3.089 -7.541 -2.255 1.00 95.38 93 PHE A N 1
ATOM 727 C CA . PHE A 1 93 ? -3.633 -7.864 -0.954 1.00 95.38 93 PHE A CA 1
ATOM 728 C C . PHE A 1 93 ? -5.083 -8.302 -1.066 1.00 95.38 93 PHE A C 1
ATOM 730 O O . PHE A 1 93 ? -5.879 -7.716 -1.804 1.00 95.38 93 PHE A O 1
ATOM 737 N N . ARG A 1 94 ? -5.443 -9.269 -0.230 1.00 95.25 94 ARG A N 1
ATOM 738 C CA . ARG A 1 94 ? -6.811 -9.711 -0.010 1.00 95.25 94 ARG A CA 1
ATOM 739 C C . ARG A 1 94 ? -7.297 -9.282 1.360 1.00 95.25 94 ARG A C 1
ATOM 741 O O . ARG A 1 94 ? -6.600 -9.427 2.361 1.00 95.25 94 ARG A O 1
ATOM 748 N N . TRP A 1 95 ? -8.526 -8.790 1.411 1.00 93.00 95 TRP A N 1
ATOM 749 C CA . TRP A 1 95 ? -9.193 -8.482 2.669 1.00 93.00 95 TRP A CA 1
ATOM 750 C C . TRP A 1 95 ? -9.614 -9.773 3.378 1.00 93.00 95 TRP A C 1
ATOM 752 O O . TRP A 1 95 ? -10.386 -10.557 2.812 1.00 93.00 95 TRP A O 1
ATOM 762 N N . THR A 1 96 ? -9.133 -10.003 4.606 1.00 87.12 96 THR A N 1
ATOM 763 C CA . THR A 1 96 ? -9.337 -11.294 5.297 1.00 87.12 96 THR A CA 1
ATOM 764 C C . THR A 1 96 ? -10.240 -11.249 6.523 1.00 87.12 96 THR A C 1
ATOM 766 O O . THR A 1 96 ? -10.954 -12.221 6.743 1.00 87.12 96 THR A O 1
ATOM 769 N N . SER A 1 97 ? -10.318 -10.156 7.286 1.00 68.75 97 SER A N 1
ATOM 770 C CA . SER A 1 97 ? -11.411 -9.940 8.252 1.00 68.75 97 SER A CA 1
ATOM 771 C C . SER A 1 97 ? -11.354 -8.543 8.866 1.00 68.75 97 SER A C 1
ATOM 773 O O . SER A 1 97 ? -10.276 -8.016 9.126 1.00 68.75 97 SER A O 1
ATOM 775 N N . GLY A 1 98 ? -12.524 -7.994 9.203 1.00 54.03 98 GLY A N 1
ATOM 776 C CA . GLY A 1 98 ? -12.675 -6.766 9.992 1.00 54.03 98 GLY A CA 1
ATOM 777 C C . GLY A 1 98 ? -12.354 -6.922 11.482 1.00 54.03 98 GLY A C 1
ATOM 778 O O . GLY A 1 98 ? -12.875 -6.177 12.302 1.00 54.03 98 GLY A O 1
ATOM 779 N N . THR A 1 99 ? -11.513 -7.881 11.874 1.00 48.03 99 THR A N 1
ATOM 780 C CA . THR A 1 99 ? -11.100 -8.014 13.284 1.00 48.03 99 THR A CA 1
ATOM 781 C C . THR A 1 99 ? -10.091 -6.922 13.671 1.00 48.03 99 THR A C 1
ATOM 783 O O . THR A 1 99 ? -10.046 -6.506 14.825 1.00 48.03 99 THR A O 1
ATOM 786 N N . GLY A 1 100 ? -9.373 -6.353 12.691 1.00 46.09 100 GLY A N 1
ATOM 787 C CA . GLY A 1 100 ? -8.617 -5.103 12.849 1.00 46.09 100 GLY A CA 1
ATOM 788 C C . GLY A 1 100 ? -9.501 -3.846 12.899 1.00 46.09 100 GLY A C 1
ATOM 789 O O . GLY A 1 100 ? -9.028 -2.775 13.275 1.00 46.09 100 GLY A O 1
ATOM 790 N N . SER A 1 101 ? -10.803 -3.949 12.588 1.00 43.53 101 SER A N 1
ATOM 791 C CA . SER A 1 101 ? -11.723 -2.801 12.594 1.00 43.53 101 SER A CA 1
ATOM 792 C C . SER A 1 101 ? -11.983 -2.239 13.991 1.00 43.53 101 SER A C 1
ATOM 794 O O . SER A 1 101 ? -12.432 -1.101 14.093 1.00 43.53 101 SER A O 1
ATOM 796 N N . LYS A 1 102 ? -11.671 -2.984 15.061 1.00 43.38 102 LYS A N 1
ATOM 797 C CA . LYS A 1 102 ? -11.715 -2.431 16.421 1.00 43.38 102 LYS A CA 1
ATOM 798 C C . LYS A 1 102 ? -10.531 -1.492 16.691 1.00 43.38 102 LYS A C 1
ATOM 800 O O . LYS A 1 102 ? -10.725 -0.447 17.291 1.00 43.38 102 LYS A O 1
ATOM 805 N N . LEU A 1 103 ? -9.350 -1.795 16.143 1.00 44.78 103 L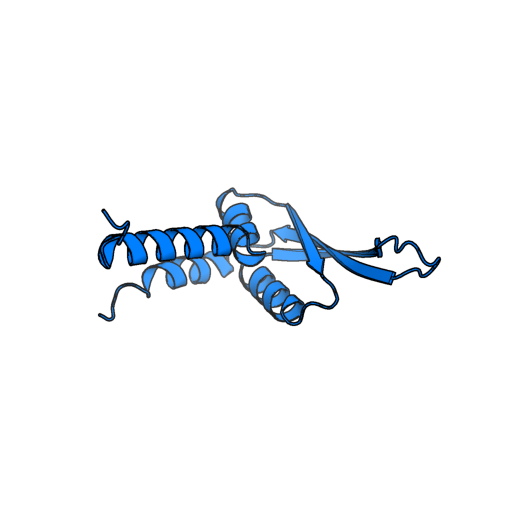EU A N 1
ATOM 806 C CA . LEU A 1 103 ? -8.155 -0.956 16.295 1.00 44.78 103 LEU A CA 1
ATOM 807 C C . LEU A 1 103 ? -8.176 0.260 15.357 1.00 44.78 103 LEU A C 1
ATOM 809 O O . LEU A 1 103 ? -7.878 1.364 15.795 1.00 44.78 103 LEU A O 1
ATOM 813 N N . ALA A 1 104 ? -8.612 0.102 14.102 1.00 44.06 104 ALA A N 1
ATOM 814 C CA . ALA A 1 104 ? -8.608 1.197 13.122 1.00 44.06 104 ALA A CA 1
ATOM 815 C C . ALA A 1 104 ? -9.649 2.307 13.392 1.0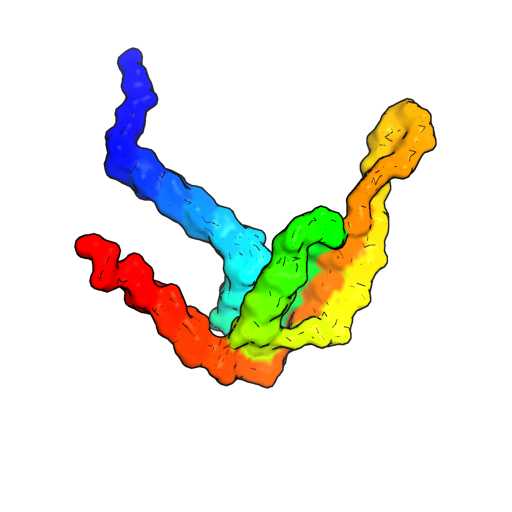0 44.06 104 ALA A C 1
ATOM 817 O O . ALA A 1 104 ? -9.547 3.396 12.824 1.00 44.06 104 ALA A O 1
ATOM 818 N N . VAL A 1 105 ? -10.660 2.044 14.232 1.00 44.28 105 VAL A N 1
ATOM 819 C CA . VAL A 1 105 ? -11.643 3.055 14.659 1.00 44.28 105 VAL A CA 1
ATOM 820 C C . VAL A 1 105 ? -11.237 3.740 15.973 1.00 44.28 105 VAL A C 1
ATOM 822 O O . VAL A 1 105 ? -11.570 4.907 16.172 1.00 44.28 105 VAL A O 1
ATOM 825 N N . GLU A 1 106 ? -10.455 3.075 16.832 1.00 41.88 106 GLU A N 1
ATOM 826 C CA . GLU A 1 106 ? -9.944 3.674 18.074 1.00 41.88 106 GLU A CA 1
ATOM 827 C C . GLU A 1 106 ? -8.746 4.608 17.837 1.00 41.88 106 GLU A C 1
ATOM 829 O O . GLU A 1 106 ? -8.669 5.651 18.482 1.00 41.88 106 GLU A O 1
ATOM 834 N N . THR A 1 107 ? -7.867 4.349 16.857 1.00 42.28 107 THR A N 1
ATOM 835 C CA . THR A 1 107 ? -6.687 5.221 16.636 1.00 42.28 107 THR A CA 1
ATOM 836 C C . THR A 1 107 ? -7.023 6.602 16.055 1.00 42.28 107 THR A C 1
ATOM 838 O O . THR A 1 107 ? -6.191 7.502 16.097 1.00 42.28 107 THR A O 1
ATOM 841 N N . VAL A 1 108 ? -8.230 6.806 15.516 1.00 43.25 108 VAL A N 1
ATOM 842 C CA . VAL A 1 108 ? -8.652 8.113 14.970 1.00 43.25 108 VAL A CA 1
ATOM 843 C C . VAL A 1 108 ? -9.327 8.989 16.033 1.00 43.25 108 VAL A C 1
ATOM 845 O O . VAL A 1 108 ? -9.428 10.198 15.847 1.00 43.25 108 VAL A O 1
ATOM 848 N N . THR A 1 109 ? -9.738 8.419 17.170 1.00 43.06 109 THR A N 1
ATOM 849 C CA . THR A 1 109 ? -10.469 9.169 18.209 1.00 43.06 109 THR A CA 1
ATOM 850 C C . THR A 1 109 ? -9.557 9.663 19.343 1.00 43.06 109 THR A C 1
ATOM 852 O O . THR A 1 109 ? -9.929 10.583 20.064 1.00 43.06 109 THR A O 1
ATOM 855 N N . ASP A 1 110 ? -8.339 9.128 19.479 1.00 37.38 110 ASP A N 1
ATOM 856 C CA . ASP A 1 110 ? -7.455 9.445 20.616 1.00 37.38 110 ASP A CA 1
ATOM 857 C C . ASP A 1 110 ? -6.502 10.639 20.391 1.00 37.38 110 ASP A C 1
ATOM 859 O O . ASP A 1 110 ? -5.822 11.080 21.309 1.00 37.38 110 ASP A O 1
ATOM 863 N N . VAL A 1 111 ? -6.476 11.247 19.199 1.00 46.25 111 VAL A N 1
ATOM 864 C CA . VAL A 1 111 ? -5.576 12.392 18.917 1.00 46.25 111 VAL A CA 1
ATOM 865 C C . VAL A 1 111 ? -6.181 13.766 19.249 1.00 46.25 111 VAL A C 1
ATOM 867 O O . VAL A 1 111 ? -5.589 14.792 18.925 1.00 46.25 111 VAL A O 1
ATOM 870 N N . SER A 1 112 ? -7.353 13.822 19.895 1.00 43.16 112 SER A N 1
ATOM 871 C CA . SER A 1 112 ? -8.043 15.085 20.234 1.00 43.16 112 SER A CA 1
ATOM 872 C C . SER A 1 112 ? -8.227 15.353 21.734 1.00 43.16 112 SER A C 1
ATOM 874 O O . SER A 1 112 ? -8.900 16.319 22.080 1.00 43.16 112 SER A O 1
ATOM 876 N N . SER A 1 113 ? -7.613 14.569 22.627 1.00 36.81 113 SER A N 1
ATOM 877 C CA . SER A 1 113 ? -7.844 14.690 24.083 1.00 36.81 113 SER A CA 1
ATOM 878 C C . SER A 1 113 ? -6.636 15.164 24.900 1.00 36.81 113 SER A C 1
ATOM 880 O O . SER A 1 113 ? -6.630 15.040 26.123 1.00 36.81 113 SER A O 1
ATOM 882 N N . THR A 1 114 ? -5.593 15.719 24.279 1.00 41.25 114 THR A N 1
ATOM 883 C CA . THR A 1 114 ? -4.501 16.369 25.027 1.00 41.25 114 THR A CA 1
ATOM 884 C C . THR A 1 114 ? -3.949 17.565 24.264 1.00 41.25 114 THR A C 1
ATOM 886 O O . THR A 1 114 ? -2.880 17.456 23.673 1.00 41.25 114 THR A O 1
ATOM 889 N N . ILE A 1 115 ? -4.690 18.682 24.283 1.00 39.66 115 ILE A N 1
ATOM 890 C CA . ILE A 1 115 ? -4.198 20.062 24.485 1.00 39.66 115 ILE A CA 1
ATOM 891 C C . ILE A 1 115 ? -5.312 20.841 25.190 1.00 39.66 115 ILE A C 1
ATOM 893 O O . ILE A 1 115 ? -6.467 20.741 24.719 1.00 39.66 115 ILE A O 1
#

pLDDT: mean 77.76, std 17.6, range [36.81, 95.81]

Solvent-accessible surface area (backbone atoms only — not comparable to full-atom values): 6826 Å² total; per-residue (Å²): 136,82,93,70,77,51,71,68,60,47,52,57,50,49,50,53,50,51,50,54,51,43,53,70,32,74,55,34,44,51,52,50,39,53,74,72,65,47,54,66,48,78,50,76,45,55,66,85,46,92,55,52,69,60,47,51,52,53,36,39,59,56,22,36,39,83,76,45,76,50,74,49,76,47,74,44,88,47,97,80,83,51,85,47,63,50,51,35,32,40,37,36,27,35,59,73,47,73,77,26,50,65,57,68,57,51,71,73,64,67,83,77,79,84,129